Protein AF-D7DXF7-F1 (afdb_monomer_lite)

Structure (mmCIF, N/CA/C/O backbone):
data_AF-D7DXF7-F1
#
_entry.id   AF-D7DXF7-F1
#
loop_
_atom_site.group_PDB
_atom_site.id
_atom_site.type_symbol
_atom_site.label_atom_id
_atom_site.label_alt_id
_atom_site.label_comp_id
_atom_site.label_asym_id
_atom_site.label_entity_id
_atom_site.label_seq_id
_atom_site.pdbx_PDB_ins_code
_atom_site.Cartn_x
_atom_site.Cartn_y
_atom_site.Cartn_z
_atom_site.occupancy
_atom_site.B_iso_or_equiv
_atom_site.auth_seq_id
_atom_site.auth_comp_id
_atom_site.auth_asym_id
_atom_site.auth_atom_id
_atom_site.pdbx_PDB_model_num
ATOM 1 N N . MET A 1 1 ? -13.762 1.138 -25.033 1.00 40.88 1 MET A N 1
ATOM 2 C CA . MET A 1 1 ? -12.432 0.623 -25.414 1.00 40.88 1 MET A CA 1
ATOM 3 C C . MET A 1 1 ? -11.456 1.179 -24.389 1.00 40.88 1 MET A C 1
ATOM 5 O O . MET A 1 1 ? -11.189 2.372 -24.417 1.00 40.88 1 MET A O 1
ATOM 9 N N . LEU A 1 2 ? -11.079 0.383 -23.387 1.00 44.25 2 LEU A N 1
ATOM 10 C CA . LEU A 1 2 ? -10.139 0.820 -22.354 1.00 44.25 2 LEU A CA 1
ATOM 11 C C . LEU A 1 2 ? -8.744 0.864 -22.988 1.00 44.25 2 LEU A C 1
ATOM 13 O O . LEU A 1 2 ? -8.202 -0.172 -23.367 1.00 44.25 2 LEU A O 1
ATOM 17 N N . VAL A 1 3 ? -8.194 2.064 -23.160 1.00 46.69 3 VAL A N 1
ATOM 18 C CA . VAL A 1 3 ? -6.786 2.261 -23.521 1.00 46.69 3 VAL A CA 1
ATOM 19 C C . VAL A 1 3 ? -5.950 1.850 -22.304 1.00 46.69 3 VAL A C 1
ATOM 21 O O . VAL A 1 3 ? -5.622 2.662 -21.452 1.00 46.69 3 VAL A O 1
ATOM 24 N N . HIS A 1 4 ? -5.637 0.559 -22.201 1.00 50.66 4 HIS A N 1
ATOM 25 C CA . HIS A 1 4 ? -4.647 0.009 -21.263 1.00 50.66 4 HIS A CA 1
ATOM 26 C C . HIS A 1 4 ? -3.231 0.012 -21.869 1.00 50.66 4 HIS A C 1
ATOM 28 O O . HIS A 1 4 ? -2.389 -0.794 -21.496 1.00 50.66 4 HIS A O 1
ATOM 34 N N . SER A 1 5 ? -2.963 0.859 -22.866 1.00 52.31 5 SER A N 1
ATOM 35 C CA . SER A 1 5 ? -1.842 0.628 -23.791 1.00 52.31 5 SER A CA 1
ATOM 36 C C . SER A 1 5 ? -0.677 1.604 -23.660 1.00 52.31 5 SER A C 1
ATOM 38 O O . SER A 1 5 ? 0.288 1.477 -24.405 1.00 52.31 5 SER A O 1
ATOM 40 N N . ALA A 1 6 ? -0.724 2.566 -22.740 1.00 57.44 6 ALA A N 1
ATOM 41 C CA . ALA A 1 6 ? 0.425 3.432 -22.499 1.00 57.44 6 ALA A CA 1
ATOM 42 C C . ALA A 1 6 ? 0.506 3.805 -21.023 1.00 57.44 6 ALA A C 1
ATOM 44 O O . ALA A 1 6 ? -0.142 4.748 -20.570 1.00 57.44 6 ALA A O 1
ATOM 45 N N . ILE A 1 7 ? 1.307 3.052 -20.269 1.00 59.28 7 ILE A N 1
ATOM 46 C CA . ILE A 1 7 ? 1.728 3.498 -18.942 1.00 59.28 7 ILE A CA 1
ATOM 47 C C . ILE A 1 7 ? 2.558 4.768 -19.164 1.00 59.28 7 ILE A C 1
ATOM 49 O O . ILE A 1 7 ? 3.451 4.763 -20.020 1.00 59.28 7 ILE A O 1
ATOM 53 N N . PRO A 1 8 ? 2.225 5.880 -18.486 1.00 61.75 8 PRO A N 1
ATOM 54 C CA . PRO A 1 8 ? 2.943 7.131 -18.672 1.00 61.75 8 PRO A CA 1
ATOM 55 C C . PRO A 1 8 ? 4.420 6.933 -18.330 1.00 61.75 8 PRO A C 1
ATOM 57 O O . PRO A 1 8 ? 4.745 6.162 -17.435 1.00 61.75 8 PRO A O 1
ATOM 60 N N . ASN A 1 9 ? 5.317 7.644 -19.016 1.00 70.00 9 ASN A N 1
ATOM 61 C CA . ASN A 1 9 ? 6.724 7.699 -18.620 1.00 70.00 9 ASN A CA 1
ATOM 62 C C . ASN A 1 9 ? 6.813 8.391 -17.249 1.00 70.00 9 ASN A C 1
ATOM 64 O O . ASN A 1 9 ? 6.771 9.620 -17.165 1.00 70.00 9 ASN A O 1
ATOM 68 N N . THR A 1 10 ? 6.847 7.594 -16.185 1.00 75.19 10 THR A N 1
ATOM 69 C CA . THR A 1 10 ? 6.773 8.037 -14.793 1.00 75.19 10 THR A CA 1
ATOM 70 C C . THR A 1 10 ? 7.982 7.506 -14.029 1.00 75.19 10 THR A C 1
ATOM 72 O O . THR A 1 10 ? 8.390 6.367 -14.250 1.00 75.19 10 THR A O 1
ATOM 75 N N . PRO A 1 11 ? 8.565 8.284 -13.099 1.00 82.31 11 PRO A N 1
ATOM 76 C CA . PRO A 1 11 ? 9.653 7.785 -12.261 1.00 82.31 11 PRO A CA 1
ATOM 77 C C . PRO A 1 11 ? 9.231 6.596 -11.385 1.00 82.31 11 PRO A C 1
ATOM 79 O O . PRO A 1 11 ? 10.090 5.817 -10.980 1.00 82.31 11 PRO A O 1
ATOM 82 N N . PHE A 1 12 ? 7.930 6.457 -11.099 1.00 84.69 12 PHE A N 1
ATOM 83 C CA . PHE A 1 12 ? 7.376 5.383 -10.279 1.00 84.69 12 PHE A CA 1
ATOM 84 C C . PHE A 1 12 ? 6.033 4.907 -10.830 1.00 84.69 12 PHE A C 1
ATOM 86 O O . PHE A 1 12 ? 5.147 5.729 -11.090 1.00 84.69 12 PHE A O 1
ATOM 93 N N . PHE A 1 13 ? 5.870 3.591 -10.953 1.00 85.50 13 PHE A N 1
ATOM 94 C CA . PHE A 1 13 ? 4.590 2.943 -11.232 1.00 85.50 13 PHE A CA 1
ATOM 95 C C . PHE A 1 13 ? 4.225 2.053 -10.045 1.00 85.50 13 PHE A C 1
ATOM 97 O O . PHE A 1 13 ? 5.046 1.249 -9.613 1.00 85.50 13 PHE A O 1
ATOM 104 N N . PHE A 1 14 ? 3.029 2.231 -9.488 1.00 89.25 14 PHE A N 1
ATOM 105 C CA . PHE A 1 14 ? 2.590 1.567 -8.263 1.00 89.25 14 PHE A CA 1
ATOM 106 C C . PHE A 1 14 ? 1.252 0.872 -8.493 1.00 89.25 14 PHE A C 1
ATOM 108 O O . PHE A 1 14 ? 0.329 1.478 -9.040 1.00 89.25 14 PHE A O 1
ATOM 115 N N . VAL A 1 15 ? 1.152 -0.379 -8.053 1.00 90.75 15 VAL A N 1
ATOM 116 C CA . VAL A 1 15 ? -0.081 -1.167 -8.069 1.00 90.75 15 VAL A CA 1
ATOM 117 C C . VAL A 1 15 ? -0.342 -1.672 -6.656 1.00 90.75 15 VAL A C 1
ATOM 119 O O . VAL A 1 15 ? 0.539 -2.265 -6.037 1.00 90.75 15 VAL A O 1
ATOM 122 N N . ALA A 1 16 ? -1.553 -1.440 -6.157 1.00 93.31 16 ALA A N 1
ATOM 123 C CA . ALA A 1 16 ? -1.981 -1.857 -4.831 1.00 93.31 16 ALA A CA 1
ATOM 124 C C . ALA A 1 16 ? -3.063 -2.933 -4.943 1.00 93.31 16 ALA A C 1
ATOM 126 O O . ALA A 1 16 ? -4.126 -2.677 -5.507 1.00 93.31 16 ALA A O 1
ATOM 127 N N . PHE A 1 17 ? -2.800 -4.108 -4.381 1.00 93.56 17 PHE A N 1
ATOM 128 C CA . PHE A 1 17 ? -3.802 -5.135 -4.119 1.00 93.56 17 PHE A CA 1
ATOM 129 C C . PHE A 1 17 ? -4.003 -5.294 -2.606 1.00 93.56 17 PHE A C 1
ATOM 131 O O . PHE A 1 17 ? -3.102 -4.950 -1.838 1.00 93.56 17 PHE A O 1
ATOM 138 N N . PRO A 1 18 ? -5.162 -5.807 -2.155 1.00 91.81 18 PRO A N 1
ATOM 139 C CA . PRO A 1 18 ? -5.431 -6.014 -0.731 1.00 91.81 18 PRO A CA 1
ATOM 140 C C . PRO A 1 18 ? -4.418 -6.901 -0.002 1.00 91.81 18 PRO A C 1
ATOM 142 O O . PRO A 1 18 ? -4.233 -6.757 1.202 1.00 91.81 18 PRO A O 1
ATOM 145 N N . ASP A 1 19 ? -3.787 -7.828 -0.716 1.00 93.12 19 ASP A N 1
ATOM 146 C CA . ASP A 1 19 ? -2.771 -8.747 -0.211 1.00 93.12 19 ASP A CA 1
ATOM 147 C C . ASP A 1 19 ? -1.343 -8.260 -0.472 1.00 93.12 19 ASP A C 1
ATOM 149 O O . ASP A 1 19 ? -0.462 -8.520 0.345 1.00 93.12 19 ASP A O 1
ATOM 153 N N . ASN A 1 20 ? -1.104 -7.540 -1.572 1.00 94.75 20 ASN A N 1
ATOM 154 C CA . ASN A 1 20 ? 0.254 -7.197 -1.967 1.00 94.75 20 ASN A CA 1
ATOM 155 C C . ASN A 1 20 ? 0.386 -5.880 -2.739 1.00 94.75 20 ASN A C 1
ATOM 157 O O . ASN A 1 20 ? -0.442 -5.530 -3.583 1.00 94.75 20 ASN A O 1
ATOM 161 N N . PHE A 1 21 ? 1.471 -5.156 -2.488 1.00 94.75 21 PHE A N 1
ATOM 162 C CA . PHE A 1 21 ? 1.815 -3.907 -3.161 1.00 94.75 21 PHE A CA 1
ATOM 163 C C . PHE A 1 21 ? 3.049 -4.086 -4.042 1.00 94.75 21 PHE A C 1
ATOM 165 O O . PHE A 1 21 ? 4.074 -4.612 -3.609 1.00 94.75 21 PHE A O 1
ATOM 172 N N . TYR A 1 22 ? 2.971 -3.558 -5.262 1.00 92.50 22 TYR A N 1
ATOM 173 C CA . TYR A 1 22 ? 4.039 -3.624 -6.250 1.00 92.50 22 TYR A CA 1
ATOM 174 C C . TYR A 1 22 ? 4.482 -2.229 -6.670 1.00 92.50 22 TYR A C 1
ATOM 176 O O . TYR A 1 22 ? 3.658 -1.374 -7.006 1.00 92.50 22 TYR A O 1
ATOM 184 N N . LEU A 1 23 ? 5.793 -2.001 -6.684 1.00 90.00 23 LEU A N 1
ATOM 185 C CA . LEU A 1 23 ? 6.388 -0.742 -7.122 1.00 90.00 23 LEU A CA 1
ATOM 186 C C . LEU A 1 23 ? 7.515 -1.009 -8.111 1.00 90.00 23 LEU A C 1
ATOM 188 O O . LEU A 1 23 ? 8.445 -1.763 -7.827 1.00 90.00 23 LEU A O 1
ATOM 192 N N . TRP A 1 24 ? 7.472 -0.300 -9.228 1.00 88.31 24 TRP A N 1
ATOM 193 C CA . TRP A 1 24 ? 8.560 -0.230 -10.187 1.00 88.31 24 TRP A CA 1
ATOM 194 C C . TRP A 1 24 ? 9.151 1.180 -10.199 1.00 88.31 24 TRP A C 1
ATOM 196 O O . TRP A 1 24 ? 8.423 2.175 -10.078 1.00 88.31 24 TRP A O 1
ATOM 206 N N . LYS A 1 25 ? 10.473 1.271 -10.341 1.00 86.19 25 LYS A N 1
ATOM 207 C CA . LYS A 1 25 ? 11.219 2.527 -10.459 1.00 86.19 25 LYS A CA 1
ATOM 208 C C . LYS A 1 25 ? 11.753 2.675 -11.875 1.00 86.19 25 LYS A C 1
ATOM 210 O O . LYS A 1 25 ? 12.275 1.726 -12.443 1.00 86.19 25 LYS A O 1
ATOM 215 N N . GLU A 1 26 ? 11.716 3.901 -12.388 1.00 70.00 26 GLU A N 1
ATOM 216 C CA . GLU A 1 26 ? 12.322 4.257 -13.680 1.00 70.00 26 GLU A CA 1
ATOM 217 C C . GLU A 1 26 ? 11.793 3.426 -14.864 1.00 70.00 26 GLU A C 1
ATOM 219 O O . GLU A 1 26 ? 12.518 3.169 -15.828 1.00 70.00 26 GLU A O 1
ATOM 224 N N . GLU A 1 27 ? 10.521 3.020 -14.814 1.00 64.81 27 GLU A N 1
ATOM 225 C CA . GLU A 1 27 ? 9.914 2.247 -15.896 1.00 64.81 27 GLU A CA 1
ATOM 226 C C . GLU A 1 27 ? 9.817 3.089 -17.166 1.00 64.81 27 GLU A C 1
ATOM 228 O O . GLU A 1 27 ? 9.119 4.106 -17.237 1.00 64.81 27 GLU A O 1
ATOM 233 N N . LYS A 1 28 ? 10.528 2.638 -18.199 1.00 58.66 28 LYS A N 1
ATOM 234 C CA . LYS A 1 28 ? 10.376 3.147 -19.560 1.00 58.66 28 LYS A CA 1
ATOM 235 C C . LYS A 1 28 ? 9.214 2.407 -20.219 1.00 58.66 28 LYS A C 1
ATOM 237 O O . LYS A 1 28 ? 8.925 1.262 -19.890 1.00 58.66 28 LYS A O 1
ATOM 242 N N . LEU A 1 29 ? 8.555 3.051 -21.185 1.00 53.00 29 LEU A N 1
ATOM 243 C CA . LEU A 1 29 ? 7.488 2.423 -21.972 1.00 53.00 29 LEU A CA 1
ATOM 244 C C . LEU A 1 29 ? 7.931 1.043 -22.502 1.00 53.00 29 LEU A C 1
ATOM 246 O O . LEU A 1 29 ? 8.824 0.972 -23.344 1.00 53.00 29 LEU A O 1
ATOM 250 N N . GLY A 1 30 ? 7.275 -0.028 -22.037 1.00 54.56 30 GLY A N 1
ATOM 251 C CA . GLY A 1 30 ? 7.368 -1.368 -22.627 1.00 54.56 30 GLY A CA 1
ATOM 252 C C . GLY A 1 30 ? 8.051 -2.470 -21.806 1.00 54.56 30 GLY A C 1
ATOM 253 O O . GLY A 1 30 ? 8.145 -3.577 -22.325 1.00 54.56 30 GLY A O 1
ATOM 254 N N . SER A 1 31 ? 8.497 -2.237 -20.565 1.00 56.59 31 SER A N 1
ATOM 255 C CA . SER A 1 31 ? 9.235 -3.241 -19.763 1.00 56.59 31 SER A CA 1
ATOM 256 C C . SER A 1 31 ? 8.420 -4.016 -18.711 1.00 56.59 31 SER A C 1
ATOM 258 O O . SER A 1 31 ? 8.968 -4.406 -17.685 1.00 56.59 31 SER A O 1
ATOM 260 N N . PHE A 1 32 ? 7.147 -4.347 -18.971 1.00 55.72 32 PHE A N 1
ATOM 261 C CA . PHE A 1 32 ? 6.355 -5.203 -18.054 1.00 55.72 32 PHE A CA 1
ATOM 262 C C . PHE A 1 32 ? 6.808 -6.667 -17.991 1.00 55.72 32 PHE A C 1
ATOM 264 O O . PHE A 1 32 ? 6.320 -7.410 -17.146 1.00 55.72 32 PHE A O 1
ATOM 271 N N . ASP A 1 33 ? 7.763 -7.082 -18.828 1.00 62.47 33 ASP A N 1
ATOM 272 C CA . ASP A 1 33 ? 8.427 -8.385 -18.678 1.00 62.47 33 ASP A CA 1
ATOM 273 C C . ASP A 1 33 ? 9.309 -8.450 -17.418 1.00 62.47 33 ASP A C 1
ATOM 275 O O . ASP A 1 33 ? 9.758 -9.529 -17.024 1.00 62.47 33 ASP A O 1
ATOM 279 N N . LYS A 1 34 ? 9.573 -7.309 -16.768 1.00 72.06 34 LYS A N 1
ATOM 280 C CA . LYS A 1 34 ? 10.332 -7.252 -15.523 1.00 72.06 34 LYS A CA 1
ATOM 281 C C . LYS A 1 34 ? 9.398 -7.338 -14.312 1.00 72.06 34 LYS A C 1
ATOM 283 O O . LYS A 1 34 ? 8.399 -6.623 -14.212 1.00 72.06 34 LYS A O 1
ATOM 288 N N . SER A 1 35 ? 9.772 -8.180 -13.349 1.00 81.38 35 SER A N 1
ATOM 289 C CA . SER A 1 35 ? 9.156 -8.193 -12.020 1.00 81.38 35 SER A CA 1
ATOM 29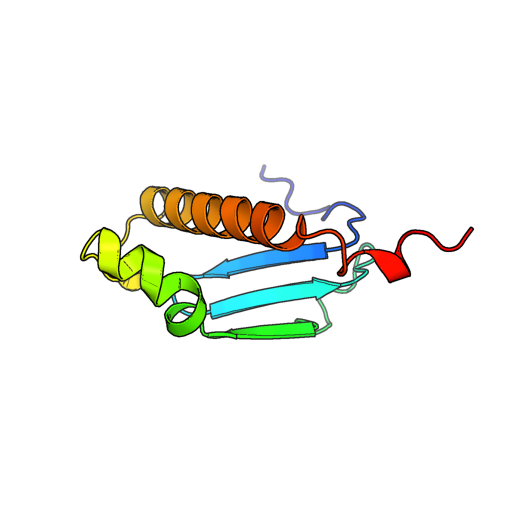0 C C . SER A 1 35 ? 9.256 -6.818 -11.353 1.00 81.38 35 SER A C 1
ATOM 292 O O . SER A 1 35 ? 10.190 -6.062 -11.632 1.00 81.38 35 SER A O 1
ATOM 294 N N . ALA A 1 36 ? 8.331 -6.523 -10.438 1.00 87.50 36 ALA A N 1
ATOM 295 C CA . ALA A 1 36 ? 8.391 -5.312 -9.627 1.00 87.50 36 ALA A CA 1
ATOM 296 C C . ALA A 1 36 ? 9.747 -5.180 -8.919 1.00 87.50 36 ALA A C 1
ATOM 298 O O . ALA A 1 36 ? 10.329 -6.173 -8.479 1.00 87.50 36 ALA A O 1
ATOM 299 N N . ASP A 1 37 ? 10.253 -3.950 -8.804 1.00 88.69 37 ASP A N 1
ATOM 300 C CA . ASP A 1 37 ? 11.474 -3.687 -8.032 1.00 88.69 37 ASP A CA 1
ATOM 301 C C . ASP A 1 37 ? 11.226 -3.840 -6.527 1.00 88.69 37 ASP A C 1
ATOM 303 O O . ASP A 1 37 ? 12.161 -4.102 -5.768 1.00 88.69 37 ASP A O 1
ATOM 307 N N . TYR A 1 38 ? 9.971 -3.669 -6.103 1.00 90.81 38 TYR A N 1
ATOM 308 C CA . TYR A 1 38 ? 9.514 -3.960 -4.754 1.00 90.81 38 TYR A CA 1
ATOM 309 C C . TYR A 1 38 ? 8.209 -4.742 -4.786 1.00 90.81 38 TYR A C 1
ATOM 311 O O . TYR A 1 38 ? 7.277 -4.391 -5.510 1.00 90.81 38 TYR A O 1
ATOM 319 N N . ASP A 1 39 ? 8.179 -5.759 -3.940 1.00 93.12 39 ASP A N 1
ATOM 320 C CA . ASP A 1 39 ? 7.063 -6.640 -3.643 1.00 93.12 39 ASP A CA 1
ATOM 321 C C . ASP A 1 39 ? 6.890 -6.587 -2.114 1.00 93.12 39 ASP A C 1
ATOM 323 O O . ASP A 1 39 ? 7.840 -6.868 -1.373 1.00 93.12 39 ASP A O 1
ATOM 327 N N . LEU A 1 40 ? 5.756 -6.054 -1.656 1.00 92.62 40 LEU A N 1
ATOM 328 C CA . LEU A 1 40 ? 5.518 -5.683 -0.261 1.00 92.62 40 LEU A CA 1
ATOM 329 C C . LEU A 1 40 ? 4.173 -6.228 0.217 1.00 92.62 40 LEU A C 1
ATOM 331 O O . LEU A 1 40 ? 3.142 -5.853 -0.338 1.00 92.62 40 LEU A O 1
ATOM 335 N N . ASP A 1 41 ? 4.178 -6.980 1.321 1.00 92.75 41 ASP A N 1
ATOM 336 C CA . ASP A 1 41 ? 2.950 -7.448 1.974 1.00 92.75 41 ASP A CA 1
ATOM 337 C C . ASP A 1 41 ? 2.079 -6.254 2.390 1.00 92.75 41 ASP A C 1
ATOM 339 O O . ASP A 1 41 ? 2.436 -5.469 3.279 1.00 92.75 41 ASP A O 1
ATOM 343 N N . ALA A 1 42 ? 0.924 -6.114 1.737 1.00 91.75 42 ALA A N 1
ATOM 344 C CA . ALA A 1 42 ? 0.023 -4.994 1.967 1.00 91.75 42 ALA A CA 1
ATOM 345 C C . ALA A 1 42 ? -0.489 -4.991 3.411 1.00 91.75 42 ALA A C 1
ATOM 347 O O . ALA A 1 42 ? -0.611 -3.923 4.017 1.00 91.75 42 ALA A O 1
ATOM 348 N N . ASN A 1 43 ? -0.720 -6.170 3.996 1.00 88.81 43 ASN A N 1
ATOM 349 C CA . ASN A 1 43 ? -1.283 -6.292 5.338 1.00 88.81 43 ASN A CA 1
ATOM 350 C C . ASN A 1 43 ? -0.400 -5.623 6.385 1.00 88.81 43 ASN A C 1
ATOM 352 O O . ASN A 1 43 ? -0.926 -4.998 7.299 1.00 88.81 43 ASN A O 1
ATOM 356 N N . GLU A 1 44 ? 0.923 -5.705 6.233 1.00 90.44 44 GLU A N 1
ATOM 357 C CA . GLU A 1 44 ? 1.888 -5.062 7.128 1.00 90.44 44 GLU A CA 1
ATOM 358 C C . GLU A 1 44 ? 1.953 -3.543 6.901 1.00 90.44 44 GLU A C 1
ATOM 360 O O . GLU A 1 44 ? 1.998 -2.762 7.854 1.00 90.44 44 GLU A O 1
ATOM 365 N N . ILE A 1 45 ? 1.908 -3.097 5.640 1.00 91.56 45 ILE A N 1
ATOM 366 C CA . ILE A 1 45 ? 2.058 -1.678 5.277 1.00 91.56 45 ILE A CA 1
ATOM 367 C C . ILE A 1 45 ? 0.855 -0.841 5.717 1.00 91.56 45 ILE A C 1
ATOM 369 O O . ILE A 1 45 ? 1.022 0.255 6.262 1.00 91.56 45 ILE A O 1
ATOM 373 N N . ILE A 1 46 ? -0.358 -1.348 5.485 1.00 90.00 46 ILE A N 1
ATOM 374 C CA . ILE A 1 46 ? -1.601 -0.623 5.770 1.00 90.00 46 ILE A CA 1
ATOM 375 C C . ILE A 1 46 ? -2.313 -1.087 7.043 1.00 90.00 46 ILE A C 1
ATOM 377 O O . ILE A 1 46 ? -3.401 -0.589 7.344 1.00 90.00 46 ILE A O 1
ATOM 381 N N . LYS A 1 47 ? -1.684 -1.956 7.845 1.00 89.00 47 LYS A N 1
ATOM 382 C CA . LYS A 1 47 ? -2.227 -2.464 9.116 1.00 89.00 47 LYS A CA 1
ATOM 383 C C . LYS A 1 47 ? -2.838 -1.370 9.987 1.00 89.00 47 LYS A C 1
ATOM 385 O O . LYS A 1 47 ? -4.008 -1.424 10.347 1.00 89.00 47 LYS A O 1
ATOM 390 N N . ASN A 1 48 ? -2.060 -0.318 10.240 1.00 89.38 48 ASN A N 1
ATOM 391 C CA . ASN A 1 48 ? -2.455 0.798 11.101 1.00 89.38 48 ASN A CA 1
ATOM 392 C C . ASN A 1 48 ? -3.636 1.612 10.543 1.00 89.38 48 ASN A C 1
ATOM 394 O O . ASN A 1 48 ? -4.228 2.408 11.271 1.00 89.38 48 ASN A O 1
ATOM 398 N N . TYR A 1 49 ? -3.943 1.489 9.250 1.00 89.44 49 TYR A N 1
ATOM 399 C CA . TYR A 1 49 ? -5.106 2.115 8.622 1.00 89.44 49 TYR A CA 1
ATOM 400 C C . TYR A 1 49 ? -6.320 1.188 8.701 1.00 89.44 49 TYR A C 1
ATOM 402 O O . TYR A 1 49 ? -7.385 1.638 9.117 1.00 89.44 49 TYR A O 1
ATOM 410 N N . ALA A 1 50 ? -6.140 -0.103 8.404 1.00 86.38 50 ALA A N 1
ATOM 411 C CA . ALA A 1 50 ? -7.184 -1.123 8.519 1.00 86.38 50 ALA A CA 1
ATOM 412 C C . ALA A 1 50 ? -7.703 -1.267 9.963 1.00 86.38 50 ALA A C 1
ATOM 414 O O . ALA A 1 50 ? -8.910 -1.301 10.198 1.00 86.38 50 ALA A O 1
ATOM 415 N N . GLU A 1 51 ? -6.805 -1.240 10.953 1.00 88.75 51 GLU A N 1
ATOM 416 C CA . GLU A 1 51 ? -7.164 -1.299 12.377 1.00 88.75 51 GLU A CA 1
ATOM 417 C C . GLU A 1 51 ? -8.035 -0.112 12.820 1.00 88.75 51 GLU A C 1
ATOM 419 O O . GLU A 1 51 ? -8.923 -0.282 13.651 1.00 88.75 51 GLU A O 1
ATOM 424 N N . LYS A 1 52 ? -7.854 1.086 12.242 1.00 87.31 52 LYS A N 1
ATOM 425 C CA . LYS A 1 52 ? -8.682 2.262 12.580 1.00 87.31 52 LYS A CA 1
ATOM 426 C C . LYS A 1 52 ? -10.134 2.090 12.146 1.00 87.31 52 LYS A C 1
ATOM 428 O O . LYS A 1 52 ? -11.037 2.587 12.818 1.00 87.31 52 LYS A O 1
ATOM 433 N N . VAL A 1 53 ? -10.351 1.412 11.023 1.00 85.62 53 VAL A N 1
ATOM 434 C CA . VAL A 1 53 ? -11.683 1.195 10.447 1.00 85.62 53 VAL A CA 1
ATOM 435 C C . VAL A 1 53 ? -12.284 -0.156 10.836 1.00 85.62 53 VAL A C 1
ATOM 437 O O . VAL A 1 53 ? -13.456 -0.376 10.563 1.00 85.62 53 VAL A O 1
ATOM 440 N N . HIS A 1 54 ? -11.530 -1.011 11.541 1.00 86.62 54 HIS A N 1
ATOM 441 C CA . HIS A 1 54 ? -11.943 -2.342 12.011 1.00 86.62 54 HIS A CA 1
ATOM 442 C C . HIS A 1 54 ? -12.439 -3.274 10.892 1.00 86.62 54 HIS A C 1
ATOM 444 O O . HIS A 1 54 ? -13.271 -4.146 11.129 1.00 86.62 54 HIS A O 1
ATOM 450 N N . ILE A 1 55 ? -11.929 -3.083 9.675 1.00 84.88 55 ILE A N 1
ATOM 451 C CA . ILE A 1 55 ? -12.274 -3.871 8.489 1.00 84.88 55 ILE A CA 1
ATOM 452 C C . ILE A 1 55 ? -10.965 -4.383 7.891 1.00 84.88 55 ILE A C 1
ATOM 454 O O . ILE A 1 55 ? -10.004 -3.621 7.750 1.00 84.88 55 ILE A O 1
ATOM 458 N N . SER A 1 56 ? -10.911 -5.673 7.561 1.00 85.81 56 SER A N 1
ATOM 459 C CA . SER A 1 56 ? -9.755 -6.264 6.884 1.00 85.81 56 SER A CA 1
ATOM 460 C C . SER A 1 56 ? -9.679 -5.759 5.432 1.00 85.81 56 SER A C 1
ATOM 462 O O . SER A 1 56 ? -10.719 -5.638 4.786 1.00 85.81 56 SER A O 1
ATOM 464 N N . PRO A 1 57 ? -8.480 -5.498 4.869 1.00 84.94 57 PRO A N 1
ATOM 465 C CA . PRO A 1 57 ? -8.340 -5.069 3.473 1.00 84.94 57 PRO A CA 1
ATOM 466 C C . PRO A 1 57 ? -9.035 -5.993 2.462 1.00 84.94 57 PRO A C 1
ATOM 468 O O . PRO A 1 57 ? -9.527 -5.531 1.439 1.00 84.94 57 PRO A O 1
ATOM 471 N N . GLN A 1 58 ? -9.101 -7.292 2.760 1.00 86.88 58 GLN A N 1
ATOM 472 C CA . GLN A 1 58 ? -9.736 -8.320 1.934 1.00 86.88 58 GLN A CA 1
ATOM 473 C C . GLN A 1 58 ? -11.272 -8.256 1.957 1.00 86.88 58 GLN A C 1
ATOM 475 O O . GLN A 1 58 ? -11.920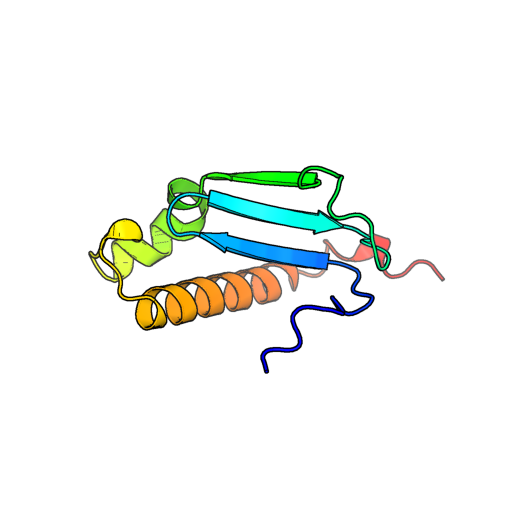 -8.776 1.051 1.00 86.88 58 GLN A O 1
ATOM 480 N N . GLU A 1 59 ? -11.851 -7.642 2.988 1.00 89.19 59 GLU A N 1
ATOM 481 C CA . GLU A 1 59 ? -13.298 -7.472 3.159 1.00 89.19 59 GLU A CA 1
ATOM 482 C C . GLU A 1 59 ? -13.790 -6.110 2.650 1.00 89.19 59 GLU A C 1
ATOM 484 O O . GLU A 1 59 ? -14.997 -5.892 2.539 1.00 89.19 59 GLU A O 1
ATOM 489 N N . MET A 1 60 ? -12.868 -5.195 2.332 1.00 90.44 60 MET A N 1
ATOM 490 C CA . MET A 1 60 ? -13.198 -3.875 1.803 1.00 90.44 60 MET A CA 1
ATOM 491 C C . MET A 1 60 ? -13.754 -3.972 0.386 1.00 90.44 60 MET A C 1
ATOM 493 O O . MET A 1 60 ? -13.269 -4.727 -0.462 1.00 90.44 60 MET A O 1
ATOM 497 N N . SER A 1 61 ? -14.742 -3.130 0.094 1.00 92.81 61 SER A N 1
ATOM 498 C CA . SER A 1 61 ? -15.089 -2.842 -1.292 1.00 92.81 61 SER A CA 1
ATOM 499 C C . SER A 1 61 ? -13.899 -2.185 -2.013 1.00 92.81 61 SER A C 1
ATOM 501 O O . SER A 1 61 ? -13.076 -1.520 -1.374 1.00 92.81 61 SER A O 1
ATOM 503 N N . PRO A 1 62 ? -13.811 -2.297 -3.352 1.00 90.69 62 PRO A N 1
ATOM 504 C CA . PRO A 1 62 ? -12.748 -1.646 -4.118 1.00 90.69 62 PRO A CA 1
ATOM 505 C C . PRO A 1 62 ? -12.613 -0.146 -3.815 1.00 90.69 62 PRO A C 1
ATOM 507 O O . PRO A 1 62 ? -11.509 0.369 -3.695 1.00 90.69 62 PRO A O 1
ATOM 510 N N . GLN A 1 63 ? -13.738 0.547 -3.621 1.00 92.62 63 GLN A N 1
ATOM 511 C CA . GLN A 1 63 ? -13.767 1.979 -3.332 1.00 92.62 63 GLN A CA 1
ATOM 512 C C . GLN A 1 63 ? -13.226 2.311 -1.936 1.00 92.62 63 GLN A C 1
ATOM 514 O O . GLN A 1 63 ? -12.520 3.303 -1.772 1.00 92.62 63 GLN A O 1
ATOM 519 N N . GLU A 1 64 ? -13.556 1.504 -0.925 1.00 92.56 64 GLU A N 1
ATOM 520 C CA . GLU A 1 64 ? -13.021 1.673 0.433 1.00 92.56 64 GLU A CA 1
ATOM 521 C C . GLU A 1 64 ? -11.511 1.438 0.459 1.00 92.56 64 GLU A C 1
ATOM 523 O O . GLU A 1 64 ? -10.772 2.213 1.071 1.00 92.56 64 GLU A O 1
ATOM 528 N N . PHE A 1 65 ? -11.051 0.418 -0.265 1.00 93.25 65 PHE A N 1
ATOM 529 C CA . PHE A 1 65 ? -9.634 0.119 -0.408 1.00 93.25 65 PHE A CA 1
ATOM 530 C C . PHE A 1 65 ? -8.873 1.254 -1.114 1.00 93.25 65 PHE A C 1
ATOM 532 O O . PHE A 1 65 ? -7.834 1.692 -0.618 1.00 93.25 65 PHE A O 1
ATOM 539 N N . ASP A 1 66 ? -9.420 1.801 -2.205 1.00 92.69 66 ASP A N 1
ATOM 540 C CA . ASP A 1 66 ? -8.834 2.947 -2.915 1.00 92.69 66 ASP A CA 1
ATOM 541 C C . ASP A 1 66 ? -8.665 4.167 -1.995 1.00 92.69 66 ASP A C 1
ATOM 543 O O . ASP A 1 66 ? -7.617 4.821 -1.999 1.00 92.69 66 ASP A O 1
ATOM 547 N N . ILE A 1 67 ? -9.681 4.469 -1.176 1.00 93.31 67 ILE A N 1
ATOM 548 C CA . ILE A 1 67 ? -9.635 5.575 -0.207 1.00 93.31 67 ILE A CA 1
ATOM 549 C C . ILE A 1 67 ? -8.540 5.328 0.833 1.00 93.31 67 ILE A C 1
ATOM 551 O O . ILE A 1 67 ? -7.747 6.227 1.122 1.00 93.31 67 ILE A O 1
ATOM 555 N N . LEU A 1 68 ? -8.465 4.110 1.368 1.00 93.81 68 LEU A N 1
ATOM 556 C CA . LEU A 1 68 ? -7.477 3.743 2.374 1.00 93.81 68 LEU A CA 1
ATOM 557 C C . LEU A 1 68 ? -6.042 3.859 1.838 1.00 93.81 68 LEU A C 1
ATOM 559 O O . LEU A 1 68 ? -5.179 4.448 2.497 1.00 93.81 68 LEU A O 1
ATOM 563 N N . VAL A 1 69 ? -5.786 3.352 0.628 1.00 93.75 69 VAL A N 1
ATOM 564 C CA . VAL A 1 69 ? -4.477 3.466 -0.034 1.00 93.75 69 VAL A CA 1
ATOM 565 C C . VAL A 1 69 ? -4.135 4.931 -0.319 1.00 93.75 69 VAL A C 1
ATOM 567 O O . VAL A 1 69 ? -2.991 5.348 -0.114 1.00 93.75 69 VAL A O 1
ATOM 570 N N . ALA A 1 70 ? -5.111 5.741 -0.742 1.00 92.75 70 ALA A N 1
ATOM 571 C CA . ALA A 1 70 ? -4.908 7.168 -0.983 1.00 92.75 70 ALA A CA 1
ATOM 572 C C . ALA A 1 70 ? -4.526 7.932 0.296 1.00 92.75 70 ALA A C 1
ATOM 574 O O . ALA A 1 70 ? -3.616 8.768 0.262 1.00 92.75 70 ALA A O 1
ATOM 575 N N . ASP A 1 71 ? -5.171 7.634 1.425 1.00 92.50 71 ASP A N 1
ATOM 576 C CA . ASP A 1 71 ? -4.836 8.234 2.719 1.00 92.50 71 ASP A CA 1
ATOM 577 C C . ASP A 1 71 ? -3.435 7.826 3.193 1.00 92.50 71 ASP A C 1
ATOM 579 O O . ASP A 1 71 ? -2.649 8.688 3.604 1.00 92.50 71 ASP A O 1
ATOM 583 N N . TRP A 1 72 ? -3.071 6.547 3.050 1.00 93.12 72 TRP A N 1
ATOM 584 C CA . TRP A 1 72 ? -1.715 6.075 3.341 1.00 93.12 72 TRP A CA 1
ATOM 585 C C . TRP A 1 72 ? -0.655 6.790 2.488 1.00 93.12 72 TRP A C 1
ATOM 587 O O . TRP A 1 72 ? 0.320 7.321 3.028 1.00 93.12 72 TRP A O 1
ATOM 597 N N . LEU A 1 73 ? -0.854 6.884 1.168 1.00 91.75 73 LEU A N 1
ATOM 598 C CA . LEU A 1 73 ? 0.065 7.597 0.271 1.00 91.75 73 LEU A CA 1
ATOM 599 C C . LEU A 1 73 ? 0.195 9.078 0.646 1.00 91.75 73 LEU A C 1
ATOM 601 O O . LEU A 1 73 ? 1.292 9.646 0.620 1.00 91.75 73 LEU A O 1
ATOM 605 N N . LYS A 1 74 ? -0.915 9.718 1.020 1.00 91.44 74 LYS A N 1
ATOM 606 C CA . LYS A 1 74 ? -0.938 11.126 1.427 1.00 91.44 74 LYS A CA 1
ATOM 607 C C . LYS A 1 74 ? -0.117 11.359 2.692 1.00 91.44 74 LYS A C 1
ATOM 609 O O . LYS A 1 74 ? 0.600 12.359 2.778 1.00 91.44 74 LYS A O 1
ATOM 614 N N . ASP A 1 75 ? -0.196 10.449 3.653 1.00 91.00 75 ASP A N 1
ATOM 615 C CA . ASP A 1 75 ? 0.611 10.505 4.869 1.00 91.00 75 ASP A CA 1
ATOM 616 C C . ASP A 1 75 ? 2.082 10.177 4.598 1.00 91.00 75 ASP A C 1
ATOM 618 O O . ASP A 1 75 ? 2.959 10.873 5.115 1.00 91.00 75 ASP A O 1
ATOM 622 N N . LEU A 1 76 ? 2.370 9.212 3.719 1.00 87.88 76 LEU A N 1
ATOM 623 C CA . LEU A 1 76 ? 3.729 8.870 3.290 1.00 87.88 76 LEU A CA 1
ATOM 624 C C . LEU A 1 76 ? 4.457 10.084 2.688 1.00 87.88 76 LEU A C 1
ATOM 626 O O . LEU A 1 76 ? 5.600 10.381 3.050 1.00 87.88 76 LEU A O 1
ATOM 630 N N . VAL A 1 77 ? 3.785 10.828 1.804 1.00 87.00 77 VAL A N 1
ATOM 631 C CA . VAL A 1 77 ? 4.343 12.044 1.189 1.00 87.00 77 VAL A CA 1
ATOM 632 C C . VAL A 1 77 ? 4.601 13.132 2.238 1.00 87.00 77 VAL A C 1
ATOM 634 O O . VAL A 1 77 ? 5.641 13.793 2.195 1.00 87.00 77 VAL A O 1
ATOM 637 N N . LYS A 1 78 ? 3.704 13.298 3.219 1.00 85.12 78 LYS A N 1
ATOM 638 C CA . LYS A 1 78 ? 3.888 14.263 4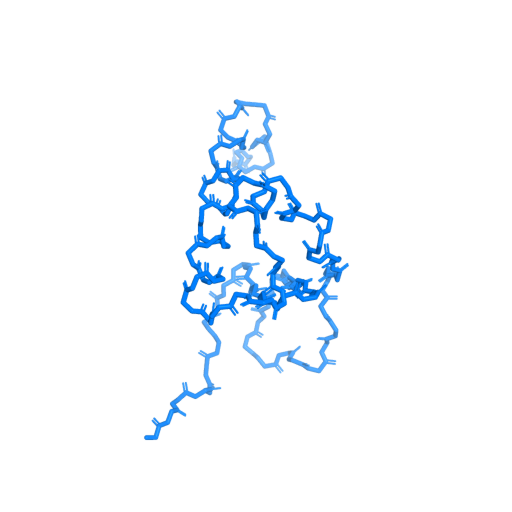.318 1.00 85.12 78 LYS A CA 1
ATOM 639 C C . LYS A 1 78 ? 5.022 13.867 5.263 1.00 85.12 78 LYS A C 1
ATOM 641 O O . LYS A 1 78 ? 5.789 14.735 5.676 1.00 85.12 78 LYS A O 1
ATOM 646 N N . ALA A 1 79 ? 5.161 12.581 5.585 1.00 77.25 79 ALA A N 1
ATOM 647 C CA . ALA A 1 79 ? 6.193 12.071 6.490 1.00 77.25 79 ALA A CA 1
ATOM 648 C C . ALA A 1 79 ? 7.616 12.347 5.963 1.00 77.25 79 ALA A C 1
ATOM 650 O O . ALA A 1 79 ? 8.530 12.658 6.734 1.00 77.25 79 ALA A O 1
ATOM 651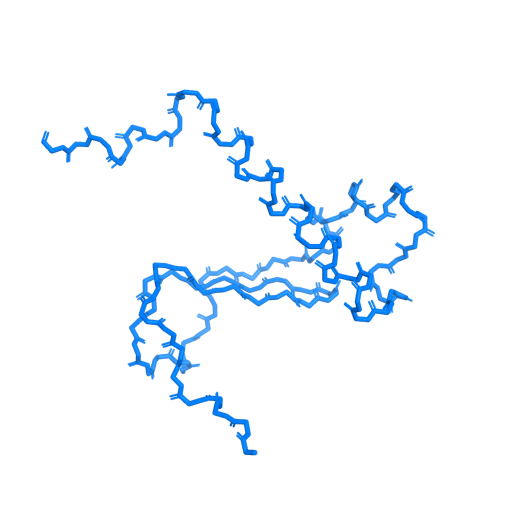 N N . LYS A 1 80 ? 7.793 12.332 4.634 1.00 58.41 80 LYS A N 1
ATOM 652 C CA . LYS A 1 80 ? 9.060 12.671 3.963 1.00 58.41 80 LYS A CA 1
ATOM 653 C C . LYS A 1 80 ? 9.368 14.178 3.926 1.00 58.41 80 LYS A C 1
ATOM 655 O O . LYS A 1 80 ? 10.477 14.568 3.576 1.00 58.41 80 LYS A O 1
ATOM 660 N N . SER A 1 81 ? 8.433 15.038 4.338 1.00 52.44 81 SER A N 1
ATOM 661 C CA . SER A 1 81 ? 8.669 16.481 4.495 1.00 52.44 81 SER A CA 1
ATOM 662 C C . SER A 1 81 ? 9.390 16.842 5.809 1.00 52.44 81 SER A C 1
ATOM 664 O O . SER A 1 81 ? 9.487 18.024 6.154 1.00 52.44 81 SER A O 1
ATOM 666 N N . SER A 1 82 ? 9.939 15.864 6.542 1.00 50.66 82 S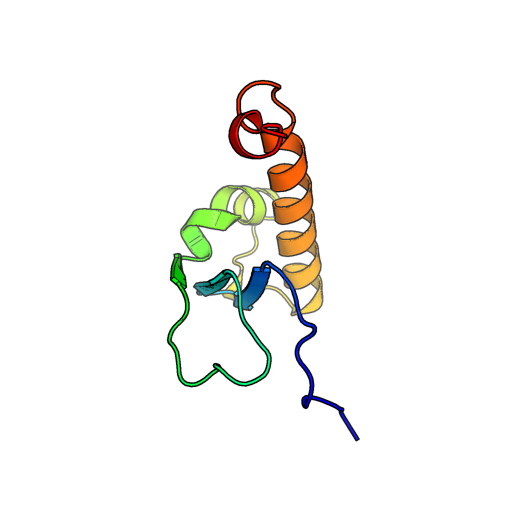ER A N 1
ATOM 667 C CA . SER A 1 82 ? 11.004 16.145 7.507 1.00 50.66 82 SER A CA 1
ATOM 668 C C . SER A 1 82 ? 12.301 16.426 6.730 1.00 50.66 82 SER A C 1
ATOM 670 O O . SER A 1 82 ? 12.823 15.579 6.006 1.00 50.66 82 SER A O 1
ATOM 672 N N . LYS A 1 83 ? 12.772 17.674 6.830 1.00 48.22 83 LYS A N 1
ATOM 673 C CA . LYS A 1 83 ? 13.816 18.365 6.039 1.00 48.22 83 LYS A CA 1
ATOM 674 C C . LYS A 1 83 ? 15.142 17.629 5.742 1.00 48.22 83 LYS A C 1
ATOM 676 O O . LYS A 1 83 ? 15.951 18.177 4.998 1.00 48.22 83 LYS A O 1
ATOM 681 N N . ASP A 1 84 ? 15.394 16.430 6.258 1.00 53.75 84 ASP A N 1
ATOM 682 C CA . ASP A 1 84 ? 16.679 15.730 6.113 1.00 53.75 84 ASP A CA 1
ATOM 683 C C . ASP A 1 84 ? 16.738 14.662 5.006 1.00 53.75 84 ASP A C 1
ATOM 685 O O . ASP A 1 84 ? 17.833 14.254 4.617 1.00 53.75 84 ASP A O 1
ATOM 689 N N . SER A 1 85 ? 15.607 14.237 4.432 1.00 52.72 85 SER A N 1
ATO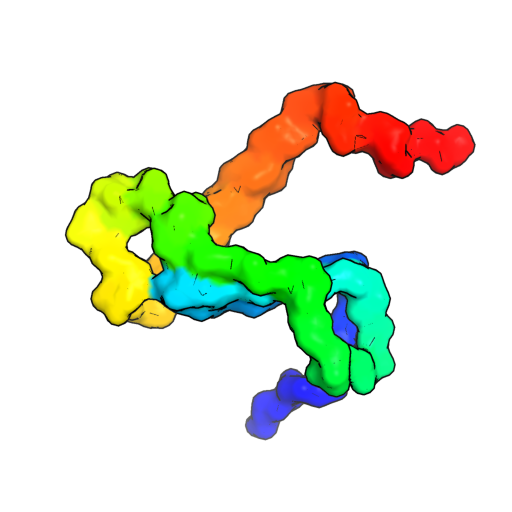M 690 C CA . SER A 1 85 ? 15.553 13.058 3.540 1.00 52.72 85 SER A CA 1
ATOM 691 C C . SER A 1 85 ? 15.561 13.355 2.024 1.00 52.72 85 SER A C 1
ATOM 693 O O . SER A 1 85 ? 15.517 12.432 1.207 1.00 52.72 85 SER A O 1
ATOM 695 N N . LEU A 1 86 ? 15.692 14.627 1.620 1.00 52.19 86 LEU A N 1
ATOM 696 C CA . LEU A 1 86 ? 15.744 15.062 0.208 1.00 52.19 86 LEU A CA 1
ATOM 697 C C . LEU A 1 86 ? 17.128 15.553 -0.260 1.00 52.19 86 LEU A C 1
ATOM 699 O O . LEU A 1 86 ? 17.244 16.085 -1.360 1.00 52.19 86 LEU A O 1
ATOM 703 N N . LYS A 1 87 ? 18.204 15.323 0.510 1.00 53.16 87 LYS A N 1
ATOM 704 C CA . LYS A 1 87 ? 19.575 15.748 0.136 1.00 53.16 87 LYS A CA 1
ATOM 705 C C . LYS A 1 87 ? 20.088 15.139 -1.179 1.00 53.16 87 LYS A C 1
ATOM 707 O O . LYS A 1 87 ? 21.022 15.670 -1.770 1.00 53.16 87 LYS A O 1
ATOM 712 N N . TRP A 1 88 ? 19.482 14.049 -1.653 1.00 57.62 88 TRP A N 1
ATOM 713 C CA . TRP A 1 88 ? 19.800 13.439 -2.949 1.00 57.62 88 TRP A CA 1
ATOM 714 C C . TRP A 1 88 ? 19.166 14.180 -4.141 1.00 57.62 88 TRP A C 1
ATOM 716 O O . TRP A 1 88 ? 19.655 14.043 -5.256 1.00 57.62 88 TRP A O 1
ATOM 726 N N . ALA A 1 89 ? 18.119 14.983 -3.914 1.00 54.81 89 ALA A N 1
ATOM 727 C CA . ALA A 1 89 ? 17.380 15.703 -4.955 1.00 54.81 89 ALA A CA 1
ATOM 728 C C . ALA A 1 89 ? 17.858 17.156 -5.162 1.00 54.81 89 ALA A C 1
ATOM 730 O O . ALA A 1 89 ? 17.339 17.853 -6.027 1.00 54.81 89 ALA A O 1
ATOM 731 N N . THR A 1 90 ? 18.838 17.629 -4.381 1.00 51.78 90 THR A N 1
ATOM 732 C CA . THR A 1 90 ? 19.334 19.019 -4.428 1.00 51.78 90 THR A CA 1
ATOM 733 C C . THR A 1 90 ? 20.835 19.127 -4.698 1.00 51.78 90 THR A C 1
ATOM 735 O O . THR A 1 90 ? 21.475 20.063 -4.224 1.00 51.78 90 THR A O 1
ATOM 738 N N . LYS A 1 91 ? 21.428 18.189 -5.443 1.00 48.81 91 LYS A N 1
ATOM 739 C CA . LYS A 1 91 ? 22.737 18.429 -6.066 1.00 48.81 91 LYS A CA 1
ATOM 740 C C . LYS A 1 91 ? 22.539 18.788 -7.539 1.00 48.81 91 LYS A C 1
ATOM 742 O O . LYS A 1 91 ? 22.442 17.907 -8.387 1.00 48.81 91 LYS A O 1
ATOM 747 N N . SER A 1 92 ? 22.468 20.090 -7.804 1.00 45.38 92 SER A N 1
ATOM 748 C CA . SER A 1 92 ? 22.910 20.720 -9.056 1.00 45.38 92 SER A CA 1
ATOM 749 C C . SER A 1 92 ? 24.124 21.579 -8.744 1.00 45.38 92 SER A C 1
ATOM 751 O O . SER A 1 92 ? 24.142 22.153 -7.631 1.00 45.38 92 SER A O 1
#

Radius of gyration: 15.69 Å; chains: 1; bounding box: 38×30×38 Å

Organism: Nostoc azollae (strain 0708) (NCBI:txid551115)

Foldseek 3Di:
DDCPQWDDQDQKDWDDDLQWIFIAGRDDTPVPVDGGPDIDGNCVLLVVLCVVVVHRSVRDDPVRNVVSVVVSVVVVVVVCPPPPNCPVVPDD

Secondary structure (DSSP, 8-state):
----S-----SEEEEE-SSEEEEEES--TT-TTSPPSEEEEHHHHSHHHHHHHT--TTTS-HHHHHHHHHHHHHHHHHHTTSTTTTTTS---

pLDDT: mean 77.9, std 17.04, range [40.88, 94.75]

Sequence (92 aa):
MLVHSAIPNTPFFFVAFPDNFYLWKEEKLGSFDKSADYDLDANEIIKNYAEKVHISPQEMSPQEFDILVADWLKDLVKAKSSKDSLKWATKS